Protein AF-A0A2G9T8W8-F1 (afdb_monomer_lite)

pLDDT: mean 73.53, std 15.78, range [38.22, 95.31]

Structure (mmCIF, N/CA/C/O backbone):
data_AF-A0A2G9T8W8-F1
#
_entry.id   AF-A0A2G9T8W8-F1
#
loop_
_atom_site.group_PDB
_atom_site.id
_atom_site.type_symbol
_atom_site.label_atom_id
_atom_site.label_alt_id
_atom_site.label_comp_id
_atom_site.label_asym_id
_atom_site.label_entity_id
_atom_site.label_seq_id
_atom_site.pdbx_PDB_ins_code
_atom_site.Cartn_x
_atom_site.Cartn_y
_atom_site.Cartn_z
_atom_site.occupancy
_atom_site.B_iso_or_equiv
_atom_site.auth_seq_id
_atom_site.auth_comp_id
_atom_site.auth_asym_id
_atom_site.auth_atom_id
_atom_site.pdbx_PDB_model_num
ATOM 1 N N . MET A 1 1 ? -15.818 16.588 47.240 1.00 38.22 1 MET A N 1
ATOM 2 C CA . MET A 1 1 ? -15.818 15.179 46.784 1.00 38.22 1 MET A CA 1
ATOM 3 C C . MET A 1 1 ? -15.404 15.103 45.312 1.00 38.22 1 MET A C 1
ATOM 5 O O . MET A 1 1 ? -16.114 14.551 44.482 1.00 38.22 1 MET A O 1
ATOM 9 N N . LEU A 1 2 ? -14.245 15.693 44.991 1.00 53.78 2 LEU A N 1
ATOM 10 C CA . LEU A 1 2 ? -13.650 15.646 43.657 1.00 53.78 2 LEU A CA 1
ATOM 11 C C . LEU A 1 2 ? -12.885 14.330 43.498 1.00 53.78 2 LEU A C 1
ATOM 13 O O . LEU A 1 2 ? -11.812 14.184 44.073 1.00 53.78 2 LEU A O 1
ATOM 17 N N . SER A 1 3 ? -13.433 13.393 42.728 1.00 39.09 3 SER A N 1
ATOM 18 C CA . SER A 1 3 ? -12.674 12.329 42.057 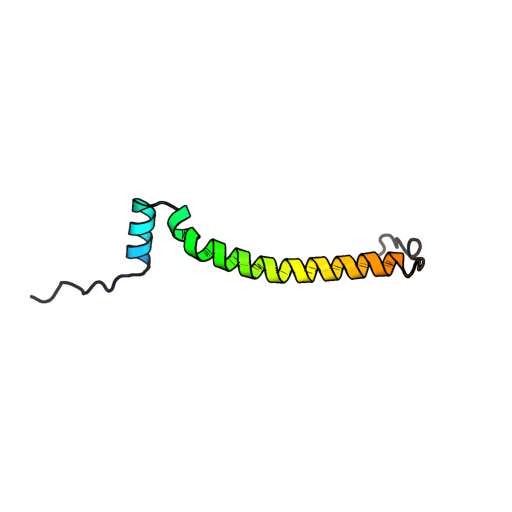1.00 39.09 3 SER A CA 1
ATOM 19 C C . SER A 1 3 ? -13.607 11.571 41.112 1.00 39.09 3 SER A C 1
ATOM 21 O O . SER A 1 3 ? -14.054 10.455 41.366 1.00 39.09 3 SER A O 1
ATOM 23 N N . LYS A 1 4 ? -13.944 12.199 39.991 1.00 48.31 4 LYS A N 1
ATOM 24 C CA . LYS A 1 4 ? -14.265 11.445 38.785 1.00 48.31 4 LYS A CA 1
ATOM 25 C C . LYS A 1 4 ? -13.442 12.091 37.694 1.00 48.31 4 LYS A C 1
ATOM 27 O O . LYS A 1 4 ? -13.843 13.083 37.106 1.00 48.31 4 LYS A O 1
ATOM 32 N N . SER A 1 5 ? -12.212 11.594 37.582 1.00 56.28 5 SER A N 1
ATOM 33 C CA . SER A 1 5 ? -11.277 11.931 36.518 1.00 56.28 5 SER A CA 1
ATOM 34 C C . SER A 1 5 ? -12.044 11.897 35.203 1.00 56.28 5 SER A C 1
ATOM 36 O O . SER A 1 5 ? -12.591 10.859 34.823 1.00 56.28 5 SER A O 1
ATOM 38 N N . GLU A 1 6 ? -12.135 13.066 34.582 1.00 57.16 6 GLU A N 1
ATOM 39 C CA . GLU A 1 6 ? -12.500 13.258 33.192 1.00 57.16 6 GLU A CA 1
ATOM 40 C C . GLU A 1 6 ? -11.517 12.416 32.375 1.00 57.16 6 GLU A C 1
ATOM 42 O O . GLU A 1 6 ? -10.421 12.847 32.026 1.00 57.16 6 GLU A O 1
ATOM 47 N N . LYS A 1 7 ? -11.844 11.132 32.188 1.00 55.41 7 LYS A N 1
ATOM 48 C CA . LYS A 1 7 ? -11.142 10.271 31.248 1.00 55.41 7 LYS A CA 1
ATOM 49 C C . LYS A 1 7 ? -11.481 10.848 29.883 1.00 55.41 7 LYS A C 1
ATOM 51 O O . LYS A 1 7 ? -12.497 10.478 29.298 1.00 55.41 7 LYS A O 1
ATOM 56 N N . ALA A 1 8 ? -10.658 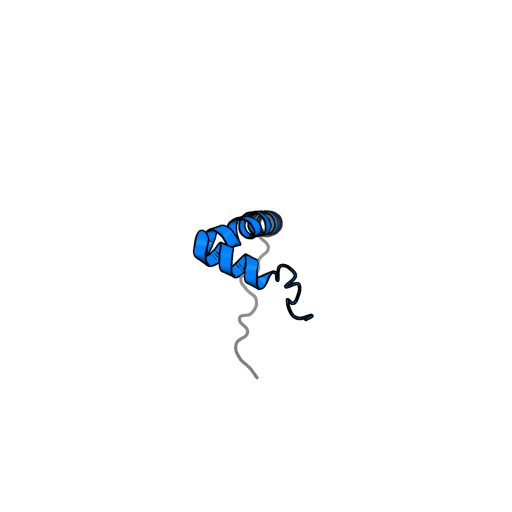11.785 29.413 1.00 62.81 8 ALA A N 1
ATOM 57 C CA . ALA A 1 8 ? -10.603 12.139 28.004 1.00 62.81 8 ALA A CA 1
ATOM 58 C C . ALA A 1 8 ? -10.648 10.825 27.211 1.00 62.81 8 ALA A C 1
ATOM 60 O O . ALA A 1 8 ? -10.025 9.859 27.663 1.00 62.81 8 ALA A O 1
ATOM 61 N N . PRO A 1 9 ? -11.410 10.733 26.109 1.00 63.47 9 PRO A N 1
ATOM 62 C CA . PRO A 1 9 ? -11.486 9.509 25.327 1.00 63.47 9 PRO A CA 1
ATOM 63 C C . PRO A 1 9 ? -10.073 9.139 24.875 1.00 63.47 9 PRO A C 1
ATOM 65 O O . PRO A 1 9 ? -9.533 9.678 23.911 1.00 63.47 9 PRO A O 1
ATOM 68 N N . THR A 1 10 ? -9.423 8.265 25.642 1.00 77.25 10 THR A N 1
ATOM 69 C CA . THR A 1 10 ? -8.081 7.806 25.343 1.00 77.25 10 THR A CA 1
ATOM 70 C C . THR A 1 10 ? -8.218 6.990 24.075 1.00 77.25 10 THR A C 1
ATOM 72 O O . THR A 1 10 ? -9.027 6.066 24.030 1.00 77.25 10 THR A O 1
ATOM 75 N N . ILE A 1 11 ? -7.419 7.306 23.059 1.00 80.12 11 ILE A N 1
ATOM 76 C CA . ILE A 1 11 ? -7.435 6.643 21.746 1.00 80.12 11 ILE A CA 1
ATOM 77 C C . ILE A 1 11 ? -7.411 5.110 21.905 1.00 80.12 11 ILE A C 1
ATOM 79 O O . ILE A 1 11 ? -8.099 4.390 21.191 1.00 80.12 11 ILE A O 1
ATOM 83 N N . LEU A 1 12 ? -6.688 4.619 22.918 1.00 78.50 12 LEU A N 1
ATOM 84 C CA . LEU A 1 12 ? -6.619 3.212 23.327 1.00 78.50 12 LEU A CA 1
ATOM 85 C C . LEU A 1 12 ? -7.955 2.626 23.811 1.00 78.50 12 LEU A C 1
ATOM 87 O O . LEU A 1 12 ? -8.248 1.474 23.513 1.00 78.50 12 LEU A O 1
ATOM 91 N N . SER A 1 13 ? -8.763 3.395 24.544 1.00 78.00 13 SER A N 1
ATOM 92 C CA . SER A 1 13 ? -10.076 2.961 25.033 1.00 78.00 13 SER A CA 1
ATOM 93 C C . SER A 1 13 ? -11.065 2.825 23.877 1.00 78.00 13 SER A C 1
ATOM 95 O O . SER A 1 13 ? -11.759 1.817 23.788 1.00 78.00 13 SER A O 1
ATOM 97 N N . THR A 1 14 ? -11.068 3.789 22.951 1.00 81.62 14 THR A N 1
ATOM 98 C CA . THR A 1 14 ? -11.899 3.742 21.738 1.00 81.62 14 THR A CA 1
ATOM 99 C C . THR A 1 14 ? -11.445 2.624 20.795 1.00 81.62 14 THR A C 1
ATOM 101 O O . THR A 1 14 ? -12.268 1.897 20.252 1.00 81.62 14 THR A O 1
ATOM 104 N N . LEU A 1 15 ? -10.131 2.424 20.639 1.00 78.00 15 LEU A N 1
ATOM 105 C CA . LEU A 1 15 ? -9.563 1.312 19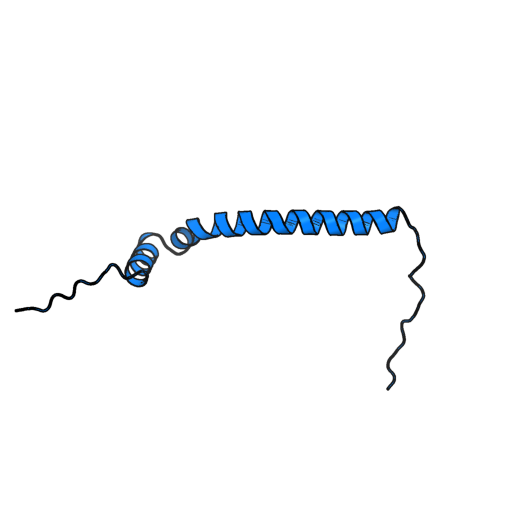.867 1.00 78.00 15 LEU A CA 1
ATOM 106 C C . LEU A 1 15 ? -9.958 -0.053 20.434 1.00 78.00 15 LEU A C 1
ATOM 108 O O . LEU A 1 15 ? -10.309 -0.945 19.667 1.00 78.00 15 LEU A O 1
ATOM 112 N N . ASN A 1 16 ? -9.901 -0.219 21.758 1.00 80.44 16 ASN A N 1
ATOM 113 C CA . ASN A 1 16 ? -10.269 -1.467 22.422 1.00 80.44 16 ASN A CA 1
ATOM 114 C C . ASN A 1 16 ? -11.763 -1.774 22.231 1.00 80.44 16 ASN A C 1
ATOM 116 O O . ASN A 1 16 ? -12.121 -2.889 21.858 1.00 80.44 16 ASN A O 1
ATOM 120 N N . GLU A 1 17 ? -12.621 -0.764 22.374 1.00 80.44 17 GLU A N 1
ATOM 121 C CA . GLU A 1 17 ? -14.061 -0.888 22.145 1.00 80.44 17 GLU A CA 1
ATOM 122 C C . GLU A 1 17 ? -14.388 -1.271 20.690 1.00 80.44 17 GLU A C 1
ATOM 124 O O . GLU A 1 17 ? -15.135 -2.221 20.451 1.00 80.44 17 GLU A O 1
ATOM 129 N N . ILE A 1 18 ? -13.769 -0.605 19.707 1.00 79.75 18 ILE A N 1
ATOM 130 C CA . ILE A 1 18 ? -13.941 -0.922 18.277 1.00 79.75 18 ILE A CA 1
ATOM 131 C C . ILE A 1 18 ? -13.423 -2.333 17.963 1.00 79.75 18 ILE A C 1
ATOM 133 O O . ILE A 1 18 ? -14.053 -3.071 17.201 1.00 79.75 18 ILE A O 1
ATOM 137 N N . TYR A 1 19 ? -12.297 -2.725 18.563 1.00 78.06 19 TYR A N 1
ATOM 138 C CA . TYR A 1 19 ? -11.706 -4.048 18.388 1.00 78.06 19 TYR A CA 1
ATOM 139 C C . TYR A 1 19 ? -12.623 -5.162 18.909 1.00 78.06 19 TYR A C 1
ATOM 141 O O . TYR A 1 19 ? -12.825 -6.151 18.206 1.00 78.06 19 TYR A O 1
ATOM 149 N N . ILE A 1 20 ? -13.227 -4.989 20.089 1.00 78.31 20 ILE A N 1
ATOM 150 C CA . ILE A 1 20 ? -14.164 -5.966 20.666 1.00 78.31 20 ILE A CA 1
ATOM 151 C C . ILE A 1 20 ? -15.490 -5.992 19.887 1.00 78.31 20 ILE A C 1
ATOM 153 O O . ILE A 1 20 ? -16.045 -7.065 19.662 1.00 78.31 20 ILE A O 1
ATOM 157 N N . ALA A 1 21 ? -15.994 -4.835 19.443 1.00 74.69 21 ALA A N 1
ATOM 158 C CA . ALA A 1 21 ? -17.308 -4.728 18.803 1.00 74.69 21 ALA A CA 1
ATOM 159 C C . ALA A 1 21 ? -17.329 -5.122 17.314 1.00 74.69 21 ALA A C 1
ATOM 161 O O . ALA A 1 21 ? -18.358 -5.575 16.809 1.00 74.69 21 ALA A O 1
ATOM 162 N N . ARG A 1 22 ? -16.236 -4.891 16.575 1.00 68.31 22 ARG A N 1
ATOM 163 C CA . ARG A 1 22 ? -16.189 -5.038 15.104 1.00 68.31 22 ARG A CA 1
ATOM 164 C C . ARG A 1 22 ? -14.959 -5.804 14.588 1.00 68.31 22 ARG A C 1
ATOM 166 O O . ARG A 1 22 ? -14.884 -6.075 13.390 1.00 68.31 22 ARG A O 1
ATOM 173 N N . GLY A 1 23 ? -14.028 -6.186 15.465 1.00 72.31 23 GLY A N 1
ATOM 174 C CA . GLY A 1 23 ? -12.840 -6.973 15.128 1.00 72.31 23 GLY A CA 1
ATOM 175 C C . GLY A 1 23 ? -11.742 -6.200 14.383 1.00 72.31 23 GLY A C 1
ATOM 176 O O . GLY A 1 23 ? -11.900 -5.046 13.986 1.00 72.31 23 GLY A O 1
ATOM 177 N N . PHE A 1 24 ? -10.616 -6.883 14.147 1.00 67.56 24 PHE A N 1
ATOM 178 C CA . PHE A 1 24 ? -9.438 -6.382 13.421 1.00 67.56 24 PHE A CA 1
ATOM 179 C C . PHE A 1 24 ? -9.771 -5.637 12.103 1.00 67.56 24 PHE A C 1
ATOM 181 O O . PHE A 1 24 ? -9.282 -4.519 11.941 1.00 67.56 24 PHE A O 1
ATOM 188 N N . PRO A 1 25 ? -10.631 -6.132 11.179 1.00 70.81 25 PRO A N 1
ATOM 189 C CA . PRO A 1 25 ? -10.842 -5.470 9.884 1.00 70.81 25 PRO A CA 1
ATOM 190 C C . PRO A 1 25 ? -11.462 -4.068 9.981 1.00 70.81 25 PRO A C 1
ATOM 192 O O . PRO A 1 25 ? -11.205 -3.240 9.110 1.00 70.81 25 PRO A O 1
ATOM 195 N N . ALA A 1 26 ? -12.218 -3.756 11.038 1.00 74.44 26 ALA A N 1
ATOM 196 C CA . ALA A 1 26 ? -12.779 -2.416 11.233 1.00 74.44 26 ALA A CA 1
ATOM 197 C C . ALA A 1 26 ? -11.703 -1.364 11.541 1.00 74.44 26 ALA A C 1
ATOM 199 O O . ALA A 1 26 ? -11.828 -0.204 11.157 1.00 74.44 26 ALA A O 1
ATOM 200 N N . LEU A 1 27 ? -10.617 -1.791 12.181 1.00 73.25 27 LEU A N 1
ATOM 201 C CA . LEU A 1 27 ? -9.462 -0.962 12.514 1.00 73.25 27 LEU A CA 1
ATOM 202 C C . LEU A 1 27 ? -8.588 -0.705 11.273 1.00 73.25 27 LEU A C 1
ATOM 204 O O . LEU A 1 27 ? -8.045 0.384 11.089 1.00 73.25 27 LEU A O 1
ATOM 208 N N . PHE A 1 28 ? -8.519 -1.690 10.372 1.00 71.38 28 PHE A N 1
ATOM 209 C CA . PHE A 1 28 ? -7.774 -1.598 9.115 1.00 71.38 28 PHE A CA 1
ATOM 210 C C . PHE A 1 28 ? -8.574 -0.981 7.961 1.00 71.38 28 PHE A C 1
ATOM 212 O O . PHE A 1 28 ? -7.960 -0.543 6.992 1.00 71.38 28 PHE A O 1
ATOM 219 N N . ALA A 1 29 ? -9.900 -0.845 8.063 1.00 75.75 29 ALA A N 1
ATOM 220 C CA . ALA A 1 29 ? -10.738 -0.251 7.015 1.00 75.75 29 ALA A CA 1
ATOM 221 C C . ALA A 1 29 ? -10.334 1.188 6.626 1.00 75.75 29 ALA A C 1
ATOM 223 O O . ALA A 1 29 ? -10.561 1.591 5.490 1.00 75.75 29 ALA A O 1
ATOM 224 N N . GLY A 1 30 ? -9.704 1.953 7.528 1.00 78.00 30 GLY A N 1
ATOM 225 C CA . GLY A 1 30 ? -9.186 3.297 7.228 1.00 78.00 30 GLY A CA 1
ATOM 226 C C . GLY A 1 30 ? -7.740 3.322 6.713 1.00 78.00 30 GLY A C 1
ATOM 227 O O . GLY A 1 30 ? -7.391 4.131 5.855 1.00 78.00 30 GLY A O 1
ATOM 228 N N . ILE A 1 31 ? -6.891 2.416 7.204 1.00 83.50 31 ILE A N 1
ATOM 229 C CA . ILE A 1 31 ? -5.467 2.354 6.838 1.00 83.50 31 ILE A CA 1
ATOM 230 C C . ILE A 1 31 ? -5.247 1.627 5.514 1.00 83.50 31 ILE A C 1
ATOM 232 O O . ILE A 1 31 ? -4.410 2.052 4.723 1.00 83.50 31 ILE A O 1
ATOM 236 N N . VAL A 1 32 ? -6.024 0.581 5.237 1.00 87.88 32 VAL A N 1
ATOM 237 C CA . VAL A 1 32 ? -5.939 -0.204 4.000 1.00 87.88 32 VAL A CA 1
ATOM 238 C C . VAL A 1 32 ? -6.100 0.669 2.755 1.00 87.88 32 V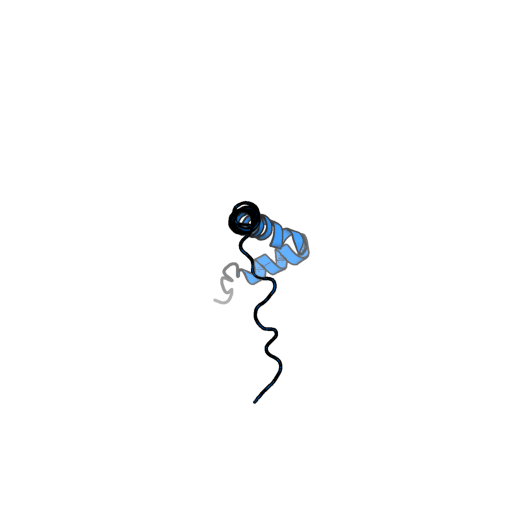AL A C 1
ATOM 240 O O . VAL A 1 32 ? -5.177 0.663 1.947 1.00 87.88 32 VAL A O 1
ATOM 243 N N . PRO A 1 33 ? -7.165 1.478 2.582 1.00 87.19 33 PRO A N 1
ATOM 244 C CA . PRO A 1 33 ? -7.287 2.330 1.400 1.00 87.19 33 PRO A CA 1
ATOM 245 C C . PRO A 1 33 ? -6.157 3.364 1.313 1.00 87.19 33 PRO A C 1
ATOM 247 O O . PRO A 1 33 ? -5.700 3.684 0.217 1.00 87.19 33 PRO A O 1
ATOM 250 N N . ARG A 1 34 ? -5.648 3.849 2.455 1.00 87.25 34 ARG A N 1
ATOM 251 C CA . ARG A 1 34 ? -4.553 4.826 2.492 1.00 87.25 34 ARG A CA 1
ATOM 252 C C . ARG A 1 34 ? -3.218 4.223 2.050 1.00 87.25 34 ARG A C 1
ATOM 254 O O . ARG A 1 34 ? -2.511 4.841 1.258 1.00 87.25 34 ARG A O 1
ATOM 261 N N . VAL A 1 35 ? -2.881 3.034 2.543 1.00 92.44 35 VAL A N 1
ATOM 262 C CA . VAL A 1 35 ? -1.645 2.316 2.196 1.00 92.44 35 VAL A CA 1
ATOM 263 C C . VAL A 1 35 ? -1.729 1.769 0.776 1.00 92.44 35 VAL A C 1
ATOM 265 O O . VAL A 1 35 ? -0.773 1.901 0.016 1.00 92.44 35 VAL A O 1
ATOM 268 N N . LEU A 1 36 ? -2.882 1.228 0.382 1.00 92.62 36 LEU A N 1
ATOM 269 C CA . LEU A 1 36 ? -3.116 0.748 -0.976 1.00 92.62 36 LEU A CA 1
ATOM 270 C C . LEU A 1 36 ? -2.906 1.880 -1.990 1.00 92.62 36 LEU A C 1
ATOM 272 O O . LEU A 1 36 ? -2.121 1.727 -2.914 1.00 92.62 36 LEU A O 1
ATOM 276 N N . TRP A 1 37 ? -3.513 3.051 -1.781 1.00 91.31 37 TRP A N 1
ATOM 277 C CA . TRP A 1 37 ? -3.349 4.183 -2.699 1.00 91.31 37 TRP A CA 1
ATOM 278 C C . TRP A 1 37 ? -1.897 4.680 -2.791 1.00 91.31 37 TRP A C 1
ATOM 280 O O . TRP A 1 37 ? -1.392 4.940 -3.883 1.00 91.31 37 TRP A O 1
ATOM 290 N N . MET A 1 38 ? -1.197 4.770 -1.656 1.00 91.38 38 MET A N 1
ATOM 291 C CA . MET A 1 38 ? 0.205 5.209 -1.625 1.00 91.38 38 MET A CA 1
ATOM 292 C C . MET A 1 38 ? 1.149 4.209 -2.302 1.00 91.38 38 MET A C 1
ATOM 294 O O . MET A 1 38 ? 2.055 4.602 -3.036 1.00 91.38 38 MET A O 1
ATOM 298 N N . THR A 1 39 ? 0.928 2.913 -2.086 1.00 94.75 39 THR A N 1
ATOM 299 C CA . THR A 1 39 ? 1.750 1.850 -2.683 1.00 94.75 39 THR A CA 1
ATOM 300 C C . THR A 1 39 ? 1.489 1.697 -4.176 1.00 94.75 39 THR A C 1
ATOM 302 O O . THR A 1 39 ? 2.443 1.518 -4.929 1.00 94.75 39 THR A O 1
ATOM 305 N N . VAL A 1 40 ? 0.240 1.860 -4.624 1.00 95.31 40 VAL A N 1
ATOM 306 C CA . VAL A 1 40 ? -0.116 1.863 -6.050 1.00 95.31 40 VAL A CA 1
ATOM 307 C C . VAL A 1 40 ? 0.656 2.952 -6.799 1.00 95.31 40 VAL A C 1
ATOM 309 O O . VAL A 1 40 ? 1.227 2.669 -7.849 1.00 95.31 40 VAL A O 1
ATOM 312 N N . GLY A 1 41 ? 0.765 4.162 -6.239 1.00 92.62 41 GLY A N 1
ATOM 313 C CA . GLY A 1 41 ? 1.545 5.243 -6.853 1.00 92.62 41 GLY A CA 1
ATOM 314 C C . GLY A 1 41 ? 3.030 4.898 -7.043 1.00 92.62 41 GLY A C 1
ATOM 315 O O . GLY A 1 41 ? 3.580 5.098 -8.126 1.00 92.62 41 GLY A O 1
ATOM 316 N N . GLY A 1 42 ? 3.676 4.329 -6.018 1.00 92.00 42 GLY A N 1
ATOM 317 C CA . GLY A 1 42 ? 5.089 3.932 -6.089 1.00 92.00 42 GLY A CA 1
ATOM 318 C C . GLY A 1 42 ? 5.343 2.717 -6.988 1.00 92.00 42 GLY A C 1
ATOM 319 O O . GLY A 1 42 ? 6.331 2.680 -7.721 1.00 92.00 42 GLY A O 1
ATOM 320 N N . PHE A 1 43 ? 4.429 1.745 -6.981 1.00 93.62 43 PHE A N 1
ATOM 321 C CA . PHE A 1 43 ? 4.543 0.529 -7.785 1.00 93.62 43 PHE A CA 1
ATOM 322 C C . PHE A 1 43 ? 4.425 0.811 -9.285 1.00 93.62 43 PHE A C 1
ATOM 324 O O . PHE A 1 43 ? 5.158 0.224 -10.075 1.00 93.62 43 PHE A O 1
ATOM 331 N N . VAL A 1 44 ? 3.558 1.745 -9.685 1.00 94.69 44 VAL A N 1
ATOM 332 C CA . VAL A 1 44 ? 3.431 2.154 -11.094 1.00 94.69 44 VAL A CA 1
ATOM 333 C C . VAL A 1 44 ? 4.725 2.796 -11.600 1.00 94.69 44 VAL A C 1
ATOM 335 O O . VAL A 1 44 ? 5.178 2.470 -12.696 1.00 94.69 44 VAL A O 1
ATOM 338 N N . PHE A 1 45 ? 5.361 3.656 -10.798 1.00 92.19 45 PHE A N 1
ATOM 339 C CA . PHE A 1 45 ? 6.642 4.269 -11.163 1.00 92.19 45 PHE A CA 1
ATOM 340 C C . PHE A 1 45 ? 7.761 3.227 -11.274 1.00 92.19 45 PHE A C 1
ATOM 342 O O . PHE A 1 45 ? 8.524 3.231 -12.238 1.00 92.19 45 PHE A O 1
ATOM 349 N N . PHE A 1 46 ? 7.817 2.296 -10.321 1.00 92.62 46 PHE A N 1
ATOM 350 C CA . PHE A 1 46 ? 8.781 1.201 -10.341 1.00 92.62 46 PHE A CA 1
ATOM 351 C C . PHE A 1 46 ? 8.576 0.274 -11.551 1.00 92.62 46 PHE A C 1
ATOM 353 O O . PHE A 1 46 ? 9.532 -0.055 -12.248 1.00 92.62 46 PHE A O 1
ATOM 360 N N . GLY A 1 47 ? 7.327 -0.078 -11.860 1.00 91.94 47 GLY A N 1
ATOM 361 C CA . GLY A 1 47 ? 6.987 -0.878 -13.035 1.00 91.94 47 GLY A CA 1
ATOM 362 C C . GLY A 1 47 ? 7.346 -0.181 -14.349 1.00 91.94 47 GLY A C 1
ATOM 363 O O . GLY A 1 47 ? 7.879 -0.822 -15.254 1.00 91.94 47 GLY A O 1
ATOM 364 N N . ALA A 1 48 ? 7.118 1.131 -14.456 1.00 93.12 48 ALA A N 1
ATOM 365 C CA . ALA A 1 48 ? 7.524 1.916 -15.621 1.00 93.12 48 ALA A CA 1
ATOM 366 C C . ALA A 1 48 ? 9.055 1.984 -15.767 1.00 93.12 48 ALA A C 1
ATOM 368 O O . ALA A 1 48 ? 9.568 1.827 -16.872 1.00 93.12 48 ALA A O 1
ATOM 369 N N . TYR A 1 49 ? 9.784 2.159 -14.662 1.00 91.25 49 TYR A N 1
ATOM 370 C CA . TYR A 1 49 ? 11.248 2.178 -14.645 1.00 91.25 49 TYR A CA 1
ATOM 371 C C . TYR A 1 49 ? 11.849 0.849 -15.127 1.00 91.25 49 TYR A C 1
ATOM 373 O O . TYR A 1 49 ? 12.661 0.844 -16.052 1.00 91.25 49 TYR A O 1
ATOM 381 N N . GLU A 1 50 ? 11.387 -0.277 -14.577 1.00 90.00 50 GLU A N 1
ATOM 382 C CA . GLU A 1 50 ? 11.783 -1.620 -15.026 1.00 90.00 50 GLU A CA 1
ATOM 383 C C . GLU A 1 50 ? 11.405 -1.866 -16.492 1.00 90.00 50 GLU A C 1
ATOM 385 O O . GLU A 1 50 ? 12.186 -2.440 -17.246 1.00 90.00 50 GLU A O 1
ATOM 390 N N . SER A 1 51 ? 10.239 -1.383 -16.933 1.00 88.38 51 SER A N 1
ATOM 391 C CA . SER A 1 51 ? 9.806 -1.514 -18.330 1.00 88.38 51 SER A CA 1
ATOM 392 C C . SER A 1 51 ? 10.720 -0.751 -19.287 1.00 88.38 51 SER A C 1
ATOM 394 O O . SER A 1 51 ? 11.070 -1.268 -20.346 1.00 88.38 51 SER A O 1
ATOM 396 N N . VAL A 1 52 ? 11.141 0.463 -18.919 1.00 88.44 52 VAL A N 1
ATOM 397 C CA . VAL A 1 52 ? 12.084 1.268 -19.709 1.00 88.44 52 VAL A CA 1
ATOM 398 C C . VAL A 1 52 ? 13.475 0.645 -19.695 1.00 88.44 52 VAL A C 1
ATOM 400 O O . VAL A 1 52 ? 14.114 0.595 -20.741 1.00 88.44 52 VAL A O 1
ATOM 403 N N . LEU A 1 53 ? 13.937 0.128 -18.555 1.00 84.56 53 LEU A N 1
ATOM 404 C CA . LEU A 1 53 ? 15.193 -0.617 -18.473 1.00 84.56 53 LEU A CA 1
ATOM 405 C C . LEU A 1 53 ? 15.161 -1.856 -19.366 1.00 84.56 53 LEU A C 1
ATOM 407 O O . LEU A 1 53 ? 16.039 -2.015 -20.213 1.00 84.56 53 LEU A O 1
ATOM 411 N N . ALA A 1 54 ? 14.132 -2.693 -19.242 1.00 84.62 54 ALA A N 1
ATOM 412 C CA . ALA A 1 54 ? 13.943 -3.875 -20.074 1.00 84.62 54 ALA A CA 1
ATOM 413 C C . ALA A 1 54 ? 13.891 -3.504 -21.561 1.00 84.62 54 ALA A C 1
ATOM 415 O O . ALA A 1 54 ? 14.567 -4.132 -22.374 1.00 84.62 54 ALA A O 1
ATOM 416 N N . LEU A 1 55 ? 13.159 -2.446 -21.919 1.00 83.00 55 LEU A N 1
ATOM 417 C CA . LEU A 1 55 ? 13.100 -1.943 -23.289 1.00 83.00 55 LEU A CA 1
ATOM 418 C C . LEU A 1 55 ? 14.452 -1.387 -23.760 1.00 83.00 55 LEU A C 1
ATOM 420 O O . LEU A 1 55 ? 14.820 -1.595 -24.912 1.00 83.00 55 LEU A O 1
ATOM 424 N N . SER A 1 56 ? 15.228 -0.740 -22.888 1.00 78.50 56 SER A N 1
ATOM 425 C CA . SER A 1 56 ? 16.572 -0.252 -23.222 1.00 78.50 56 SER A CA 1
ATOM 426 C C . SER A 1 56 ? 17.519 -1.400 -23.578 1.00 78.50 56 SER A C 1
ATOM 428 O O . SER A 1 56 ? 18.280 -1.277 -24.534 1.00 78.50 56 SER A O 1
ATOM 430 N N . TYR A 1 57 ? 17.401 -2.548 -22.899 1.00 71.00 57 TYR A N 1
ATOM 431 C CA . TYR 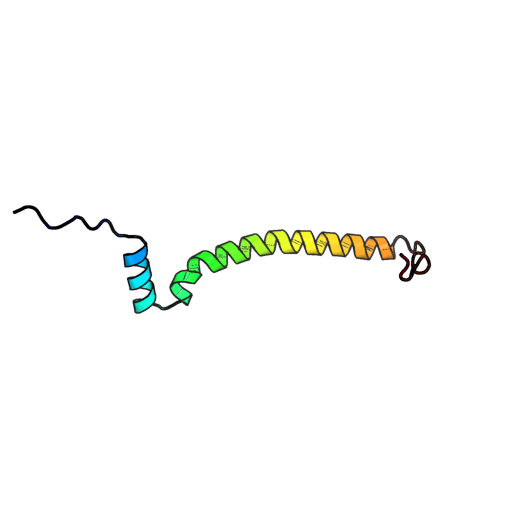A 1 57 ? 18.137 -3.767 -23.247 1.00 71.00 57 TYR A CA 1
ATOM 432 C C . TYR A 1 57 ? 17.667 -4.389 -24.574 1.00 71.00 57 TYR A C 1
ATOM 434 O O . TYR A 1 57 ? 18.442 -5.088 -25.224 1.00 71.00 57 TYR A O 1
ATOM 442 N N . TRP A 1 58 ? 16.421 -4.141 -24.996 1.00 71.94 58 TRP A N 1
ATOM 443 C CA . TRP A 1 58 ? 15.921 -4.528 -26.322 1.00 71.94 58 TRP A CA 1
ATOM 444 C C . TRP A 1 58 ? 16.373 -3.568 -27.438 1.00 71.94 58 TRP A C 1
ATOM 446 O O . TRP A 1 58 ? 16.660 -4.027 -28.541 1.00 71.94 58 TRP A O 1
ATOM 456 N N . VAL A 1 59 ? 16.458 -2.258 -27.171 1.00 75.44 59 VAL A N 1
ATOM 457 C CA . VAL A 1 59 ? 16.882 -1.230 -28.149 1.00 75.44 59 VAL A CA 1
ATOM 458 C C . VAL A 1 59 ? 18.402 -1.211 -28.335 1.00 75.44 59 VAL A C 1
ATOM 460 O O . VAL A 1 59 ? 18.879 -1.089 -29.463 1.00 75.44 59 VAL A O 1
ATOM 463 N N . CYS A 1 60 ? 19.164 -1.387 -27.255 1.00 58.75 60 CYS A N 1
ATOM 464 C CA . CYS A 1 60 ? 20.601 -1.625 -27.297 1.00 58.75 60 CYS A CA 1
ATOM 465 C C . CYS A 1 60 ? 20.880 -3.095 -26.964 1.00 58.75 60 CYS A C 1
ATOM 467 O O . CYS A 1 60 ? 21.000 -3.438 -25.785 1.00 58.75 60 CYS A O 1
ATOM 469 N N . PRO A 1 61 ? 21.084 -3.967 -27.965 1.00 60.06 61 PRO A N 1
ATOM 470 C CA . PRO A 1 61 ? 21.762 -5.235 -27.750 1.00 60.06 61 PRO A CA 1
ATOM 471 C C . PRO A 1 61 ? 23.260 -4.974 -27.502 1.00 60.06 61 PRO A C 1
ATOM 473 O O . PRO A 1 61 ? 24.104 -5.393 -28.293 1.00 60.06 61 PRO A O 1
ATOM 476 N N . ASP A 1 62 ? 23.617 -4.257 -26.429 1.00 58.66 62 ASP A N 1
ATOM 477 C CA . ASP A 1 62 ? 25.020 -4.073 -26.054 1.00 58.66 62 ASP A CA 1
ATOM 478 C C . ASP A 1 62 ? 25.493 -5.213 -25.145 1.00 58.66 62 ASP A C 1
ATOM 480 O O . ASP A 1 62 ? 24.915 -5.562 -24.110 1.00 58.66 62 ASP A O 1
ATOM 484 N N . LYS A 1 63 ? 26.550 -5.862 -25.621 1.00 57.22 63 LYS A N 1
ATOM 485 C CA . LYS A 1 63 ? 27.140 -7.094 -25.111 1.00 57.22 63 LYS A CA 1
ATOM 486 C C . LYS A 1 63 ? 27.663 -6.922 -23.680 1.00 57.22 63 LYS A C 1
ATOM 488 O O . LYS A 1 63 ? 28.808 -6.531 -23.491 1.00 57.22 63 LYS A O 1
ATOM 493 N N . LYS A 1 64 ? 26.945 -7.422 -22.670 1.00 52.47 64 LYS A N 1
ATOM 494 C CA . LYS A 1 64 ? 27.582 -7.858 -21.407 1.00 52.47 64 LYS A CA 1
ATOM 495 C C . LYS A 1 64 ? 27.003 -9.163 -20.862 1.00 52.47 64 LYS A C 1
ATOM 497 O O . LYS A 1 64 ? 26.302 -9.199 -19.859 1.00 52.47 64 LYS A O 1
ATOM 502 N N . LYS A 1 65 ? 27.390 -10.274 -21.497 1.00 49.66 65 LYS A N 1
ATOM 503 C CA . LYS A 1 65 ? 27.442 -11.601 -20.846 1.00 49.66 65 LYS A CA 1
ATOM 504 C C . LYS A 1 65 ? 28.865 -12.152 -20.676 1.00 49.66 65 LYS A C 1
ATOM 506 O O . LYS A 1 65 ? 29.028 -13.304 -20.302 1.00 49.66 65 LYS A O 1
ATOM 511 N N . THR A 1 66 ? 29.903 -11.341 -20.871 1.00 50.78 66 THR A N 1
ATOM 512 C CA . THR A 1 66 ? 31.301 -11.772 -20.702 1.00 50.78 66 THR A CA 1
ATOM 513 C C . THR A 1 66 ? 32.165 -10.635 -20.170 1.00 50.78 66 THR A C 1
ATOM 515 O O . THR A 1 66 ? 32.915 -10.026 -20.920 1.00 50.78 66 THR A O 1
ATOM 518 N N . CYS A 1 67 ? 32.074 -10.328 -18.877 1.00 48.53 67 CYS A N 1
ATOM 519 C CA . CYS A 1 67 ? 33.257 -9.843 -18.167 1.00 48.53 67 CYS A CA 1
ATOM 520 C C . CYS A 1 67 ? 33.126 -10.135 -16.669 1.00 48.53 67 CYS A C 1
ATOM 522 O O . CYS A 1 67 ? 32.372 -9.466 -15.971 1.00 48.53 67 CYS A O 1
ATOM 524 N N . GLY A 1 68 ? 33.832 -11.182 -16.236 1.00 47.94 68 GLY A N 1
ATOM 525 C CA . GLY A 1 68 ? 34.199 -11.465 -14.849 1.00 47.94 68 GLY A CA 1
ATOM 526 C C . GLY A 1 68 ? 33.033 -11.771 -13.906 1.00 47.94 68 GLY A C 1
ATOM 527 O O . GLY A 1 68 ? 32.601 -10.922 -13.146 1.00 47.94 68 GLY A O 1
ATOM 528 N N . LYS A 1 69 ? 32.533 -13.008 -13.835 1.00 55.16 69 LYS A N 1
ATOM 529 C CA . LYS A 1 69 ? 33.104 -13.961 -12.863 1.00 55.16 69 LYS A CA 1
ATOM 530 C C . LYS A 1 69 ? 34.607 -13.751 -12.651 1.00 55.16 69 LYS A C 1
ATOM 532 O O . LYS A 1 69 ? 35.417 -14.393 -13.309 1.00 55.16 69 LYS A O 1
ATOM 537 N N . SER A 1 70 ? 34.957 -12.853 -11.738 1.00 51.97 70 SER A N 1
ATOM 538 C CA . SER A 1 70 ? 36.234 -12.943 -11.036 1.00 51.97 70 SER A CA 1
ATOM 539 C C . SER A 1 70 ? 35.967 -13.745 -9.760 1.00 51.97 70 SER A C 1
ATOM 541 O O . SER A 1 70 ? 35.109 -13.341 -8.973 1.00 51.97 70 SER A O 1
ATOM 543 N N . PRO A 1 71 ? 36.592 -14.922 -9.606 1.00 56.03 71 PRO A N 1
ATOM 544 C CA . PRO A 1 71 ? 36.440 -15.774 -8.438 1.00 56.03 71 PRO A CA 1
ATOM 545 C C . PRO A 1 71 ? 37.152 -15.145 -7.236 1.00 56.03 71 PRO A C 1
ATOM 547 O O . PRO A 1 71 ? 37.982 -14.253 -7.388 1.00 56.03 71 PRO A O 1
ATOM 550 N N . LEU A 1 72 ? 36.823 -15.653 -6.051 1.00 65.31 72 LEU A N 1
ATOM 551 C CA . LEU A 1 72 ? 37.604 -15.519 -4.823 1.00 65.31 72 LEU A CA 1
ATOM 552 C C . LEU A 1 72 ? 39.120 -15.375 -5.051 1.00 65.31 72 LEU A C 1
ATOM 554 O O . LEU A 1 72 ? 39.750 -16.303 -5.552 1.00 65.31 72 LEU A O 1
ATOM 558 N N . VAL A 1 73 ? 39.669 -14.243 -4.607 1.00 62.16 73 VAL A N 1
ATOM 559 C CA . VAL A 1 73 ? 41.003 -14.017 -4.009 1.00 62.16 73 VAL A CA 1
ATOM 560 C C . VAL A 1 73 ? 40.973 -12.538 -3.567 1.00 62.16 73 VAL A C 1
ATOM 562 O O . VAL A 1 73 ? 40.574 -11.686 -4.354 1.00 62.16 73 VAL A O 1
ATOM 565 N N . SER A 1 74 ? 41.192 -12.136 -2.318 1.00 41.53 74 SER A N 1
ATOM 566 C CA . SER A 1 74 ? 42.159 -12.549 -1.304 1.00 41.53 74 SER A CA 1
ATOM 567 C C . SER A 1 74 ? 41.620 -12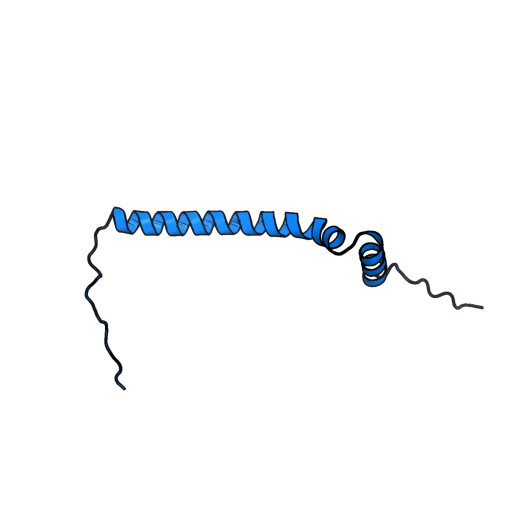.303 0.105 1.00 41.53 74 SER A C 1
ATOM 569 O O . SER A 1 74 ? 40.665 -11.507 0.241 1.00 41.53 74 SER A O 1
#

Secondary structure (DSSP, 8-state):
----------HHHHHHHHHHHH-HHHHHTTHHHHHHHHHHHHHHHHHHHHHHHHHHHHH-----S-S-------

Radius of gyration: 27.31 Å; chains: 1; bounding box: 60×31×75 Å

InterPro domains:
  IPR018108 Mitochondrial carrier protein, transmembrane region [PF00153] (6-53)
  IPR023395 Mitochondrial carrier protein domain superfamily [G3DSA:1.50.40.10] (1-73)
  IPR023395 Mitochondrial carrier protein domain superfamily [SSF103506] (8-50)

Organism: Teladorsagia circumcincta (NCBI:txid45464)

Sequence (74 aa):
MLSKSEKAPTILSTLNEIYIARGFPALFAGIVPRVLWMTVGGFVFFGAYESVLALSYWVCPDKKKTCGKSPLVS

Foldseek 3Di:
DDDDPPPDCDPVNVVVVCCVPPNDVVVCVVVVVVVVVVVVVVVVVVVVVVVVVVVVCVVDVDDDPDDDPPDDDD